Protein AF-A0A1V9V9S1-F1 (afdb_monomer)

pLDDT: mean 91.73, std 8.19, range [41.22, 98.44]

Secondary structure (DSSP, 8-state):
-TTHHHHHHHTT--HHHHHHHHHHH-TT--HHHHHIIIIIIIT-TTTTSS-SS-----HHHHHHHS-----HHHHHHHHHHHHHHHHHHHHHHTT-GGGHHHHHHHHTS-HHHHHHHHHHHHHHHHHHHHT-

Sequence (132 aa):
LMILGNIFLLLEIKPNEVYEFFMKNYIDAYDWVMVGNVYGMSGFSDGGSITTKPYISSSNYLLKMSDYSKNESWCEILDALYWRFLYKYSFKFDKNPRMKMQIALLNKMPKEKLENHLLVAKKFIDDIFITN

Radius of gyration: 15.32 Å; Cα contacts (8 Å, |Δi|>4): 132; chains: 1; bounding box: 35×36×36 Å

Solvent-accessible surface area (backbone atoms only — not comparable to full-atom values): 7486 Å² total; per-residue (Å²): 94,80,59,68,31,20,52,41,46,49,71,62,57,56,64,68,60,54,42,51,50,48,51,74,75,41,97,84,50,40,68,90,58,45,52,54,46,40,37,25,48,29,49,38,69,58,77,43,79,82,27,92,62,70,51,68,68,40,41,70,54,53,53,73,76,45,90,60,75,96,47,70,71,63,36,51,44,38,36,9,26,38,51,41,43,48,65,77,46,40,81,82,36,72,86,35,78,90,40,46,65,61,54,51,51,57,73,67,48,55,67,68,61,51,52,50,26,42,50,50,26,48,53,54,51,48,60,66,62,67,76,106

Nearest PDB structures (foldseek):
  5lfa-assembly1_A  TM=9.242E-01  e=2.518E-06  Agrobacterium fabrum str. C58
  8ijy-assembly1_A  TM=9.033E-01  e=3.693E-06  Synechococcus elongatus PCC 7942 = FACHB-805
  4dja-assembly1_A  TM=9.240E-01  e=7.120E-06  Agrobacterium fabrum str. C58
  6dd6-assembly1_A  TM=9.116E-01  e=5.416E-06  Agrobacterium tumefaciens

Structure (mmCIF, N/CA/C/O backbone):
data_AF-A0A1V9V9S1-F1
#
_entry.id   AF-A0A1V9V9S1-F1
#
loop_
_atom_site.group_PDB
_atom_site.id
_atom_site.type_symbol
_atom_site.label_atom_id
_atom_site.label_alt_id
_atom_site.label_comp_id
_atom_site.label_asym_id
_atom_site.label_entity_id
_atom_site.label_seq_id
_atom_site.pdbx_PDB_ins_code
_atom_site.Cartn_x
_atom_site.Cartn_y
_atom_site.Cartn_z
_atom_site.occupancy
_atom_site.B_iso_or_equiv
_atom_site.auth_seq_id
_atom_site.auth_comp_id
_atom_site.auth_asym_id
_atom_site.auth_atom_id
_atom_site.pdbx_PDB_model_num
ATOM 1 N N . LEU A 1 1 ? 10.573 -2.290 -3.499 1.00 89.31 1 LEU A N 1
ATOM 2 C CA . LEU A 1 1 ? 9.410 -3.044 -2.971 1.00 89.31 1 LEU A CA 1
ATOM 3 C C . LEU A 1 1 ? 8.633 -2.253 -1.909 1.00 89.31 1 LEU A C 1
ATOM 5 O O . LEU A 1 1 ? 7.605 -1.693 -2.245 1.00 89.31 1 LEU A O 1
ATOM 9 N N . MET A 1 2 ? 9.123 -2.133 -0.668 1.00 94.50 2 MET A N 1
ATOM 10 C CA . MET A 1 2 ? 8.298 -1.687 0.478 1.00 94.50 2 MET A CA 1
ATOM 11 C C . MET A 1 2 ? 8.037 -0.173 0.610 1.00 94.50 2 MET A C 1
ATOM 13 O O . MET A 1 2 ? 7.204 0.214 1.424 1.00 94.50 2 MET A O 1
ATOM 17 N N . ILE A 1 3 ? 8.720 0.674 -0.168 1.00 93.75 3 ILE A N 1
ATOM 18 C CA . ILE A 1 3 ? 8.422 2.116 -0.253 1.00 93.75 3 ILE A CA 1
ATOM 19 C C . ILE A 1 3 ? 7.512 2.353 -1.464 1.00 93.75 3 ILE A C 1
ATOM 21 O O . ILE A 1 3 ? 6.296 2.296 -1.324 1.00 93.75 3 ILE A O 1
ATOM 25 N N . LEU A 1 4 ? 8.084 2.518 -2.664 1.00 95.12 4 LEU A N 1
ATOM 26 C CA . LEU A 1 4 ? 7.320 2.863 -3.871 1.00 95.12 4 LEU A CA 1
ATOM 27 C C . LEU A 1 4 ? 6.270 1.811 -4.235 1.00 95.12 4 LEU A C 1
ATOM 29 O O . LEU A 1 4 ? 5.119 2.146 -4.462 1.00 95.12 4 LEU A O 1
ATOM 33 N N . GLY A 1 5 ? 6.652 0.534 -4.237 1.00 94.38 5 GLY A N 1
ATOM 34 C CA . GLY A 1 5 ? 5.750 -0.560 -4.596 1.00 94.38 5 GLY A CA 1
ATOM 35 C C . GLY A 1 5 ? 4.552 -0.692 -3.655 1.00 94.38 5 GLY A C 1
ATOM 36 O O . GLY A 1 5 ? 3.419 -0.814 -4.113 1.00 94.38 5 GLY A O 1
ATOM 37 N N . ASN A 1 6 ? 4.798 -0.592 -2.345 1.00 96.25 6 ASN A N 1
ATOM 38 C CA . ASN A 1 6 ? 3.750 -0.537 -1.326 1.00 96.25 6 ASN A CA 1
ATOM 39 C C . ASN A 1 6 ? 2.821 0.665 -1.560 1.00 96.25 6 ASN A C 1
ATOM 41 O O . ASN A 1 6 ? 1.611 0.491 -1.627 1.00 96.25 6 ASN A O 1
ATOM 45 N N . ILE A 1 7 ? 3.375 1.869 -1.745 1.00 96.06 7 ILE A N 1
ATOM 46 C CA . ILE A 1 7 ? 2.585 3.090 -1.966 1.00 96.06 7 ILE A CA 1
ATOM 47 C C . ILE A 1 7 ? 1.749 2.988 -3.250 1.00 96.06 7 ILE A C 1
ATOM 49 O O . ILE A 1 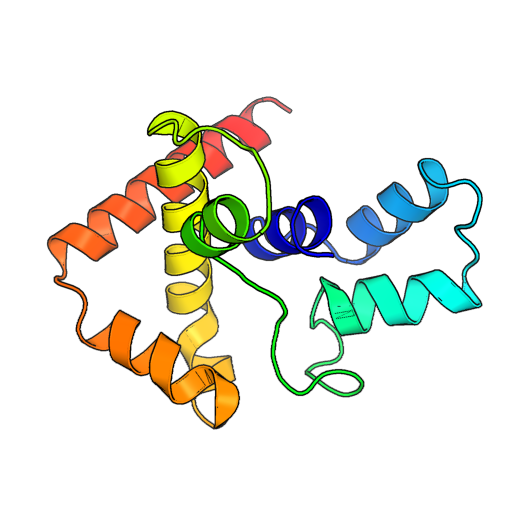7 ? 0.552 3.253 -3.206 1.00 96.06 7 ILE A O 1
ATOM 53 N N . PHE A 1 8 ? 2.334 2.548 -4.368 1.00 96.12 8 PHE A N 1
ATOM 54 C CA . PHE A 1 8 ? 1.610 2.364 -5.628 1.00 96.12 8 PHE A CA 1
ATOM 55 C C . PHE A 1 8 ? 0.466 1.359 -5.503 1.00 96.12 8 PHE A C 1
ATOM 57 O O . PHE A 1 8 ? -0.626 1.617 -6.006 1.00 96.12 8 PHE A O 1
ATOM 64 N N . LEU A 1 9 ? 0.686 0.244 -4.800 1.00 95.38 9 LEU A N 1
ATOM 65 C CA . LEU A 1 9 ? -0.363 -0.743 -4.561 1.00 95.38 9 LEU A CA 1
ATOM 66 C C . LEU A 1 9 ? -1.478 -0.184 -3.665 1.00 95.38 9 LEU A C 1
ATOM 68 O O . LEU A 1 9 ? -2.656 -0.376 -3.959 1.00 95.38 9 LEU A O 1
ATOM 72 N N . LEU A 1 10 ? -1.128 0.537 -2.596 1.00 96.75 10 LEU A N 1
ATOM 73 C CA . LEU A 1 10 ? -2.102 1.148 -1.687 1.00 96.75 10 LEU A CA 1
ATOM 74 C C . LEU A 1 10 ? -2.929 2.263 -2.350 1.00 96.75 10 LEU A C 1
ATOM 76 O O . LEU A 1 10 ? -4.106 2.426 -2.021 1.00 96.75 10 LEU A O 1
ATOM 80 N N . LEU A 1 11 ? -2.327 2.995 -3.292 1.00 96.44 11 LEU A N 1
ATOM 81 C CA . LEU A 1 11 ? -2.995 3.978 -4.151 1.00 96.44 11 LEU A CA 1
ATOM 82 C C . LEU A 1 11 ? -3.752 3.344 -5.325 1.00 96.44 11 LEU A C 1
ATOM 84 O O . LEU A 1 11 ? -4.488 4.041 -6.013 1.00 96.44 11 LEU A O 1
ATOM 88 N N . GLU A 1 12 ? -3.607 2.033 -5.534 1.00 94.75 12 GLU A N 1
ATOM 89 C CA . GLU A 1 12 ? -4.266 1.283 -6.606 1.00 94.75 12 GLU A CA 1
ATOM 90 C C . GLU A 1 12 ? -3.907 1.791 -8.014 1.00 94.75 12 GLU A C 1
ATOM 92 O O . GLU A 1 12 ? -4.735 1.758 -8.927 1.00 94.75 12 GLU A O 1
ATOM 97 N N . ILE A 1 13 ? -2.660 2.242 -8.195 1.00 95.25 13 ILE A N 1
ATOM 98 C CA . ILE A 1 13 ? -2.127 2.634 -9.506 1.00 95.25 13 ILE A CA 1
ATOM 99 C C . ILE A 1 13 ? -2.166 1.430 -10.450 1.00 95.25 13 ILE A C 1
ATOM 101 O O . ILE A 1 13 ? -1.891 0.295 -10.041 1.00 95.25 13 ILE A O 1
ATOM 105 N N . LYS A 1 14 ? -2.503 1.660 -11.726 1.00 93.50 14 LYS A N 1
ATOM 106 C CA . LYS A 1 14 ? -2.616 0.565 -12.693 1.00 93.50 14 LYS A CA 1
ATOM 107 C C . LYS A 1 14 ? -1.264 -0.147 -12.818 1.00 93.50 14 LYS A C 1
ATOM 109 O O . LYS A 1 14 ? -0.250 0.523 -13.010 1.00 93.50 14 LYS A O 1
ATOM 114 N N . PRO A 1 15 ? -1.221 -1.492 -12.788 1.00 92.56 15 PRO A N 1
ATOM 115 C CA . PRO A 1 15 ? 0.037 -2.234 -12.858 1.00 92.56 15 PRO A CA 1
ATOM 116 C C . PRO A 1 15 ? 0.924 -1.858 -14.054 1.00 92.56 15 PRO A C 1
ATOM 118 O O . PRO A 1 15 ? 2.137 -1.768 -13.895 1.00 92.56 15 PRO A O 1
ATOM 121 N N . ASN A 1 16 ? 0.329 -1.553 -15.214 1.00 94.12 16 ASN A N 1
ATOM 122 C CA . ASN A 1 16 ? 1.073 -1.113 -16.399 1.00 94.12 16 ASN A CA 1
ATOM 123 C C . ASN A 1 16 ? 1.741 0.260 -16.203 1.00 94.12 16 ASN A C 1
ATOM 125 O O . ASN A 1 16 ? 2.862 0.458 -16.656 1.00 94.12 16 ASN A O 1
ATOM 129 N N . GLU A 1 17 ? 1.101 1.191 -15.491 1.00 95.62 17 GLU A N 1
ATOM 130 C CA . GLU A 1 17 ? 1.689 2.505 -15.185 1.00 95.62 17 GLU A CA 1
ATOM 131 C C . GLU A 1 17 ? 2.847 2.360 -14.191 1.00 95.62 17 GLU A C 1
ATOM 133 O O . GLU A 1 17 ? 3.897 2.979 -14.354 1.00 95.62 17 GLU A O 1
ATOM 138 N N . VAL A 1 18 ? 2.695 1.476 -13.197 1.00 94.94 18 VAL A N 1
ATOM 139 C CA . VAL A 1 18 ? 3.781 1.124 -12.270 1.00 94.94 18 VAL A CA 1
ATOM 140 C C . VAL A 1 18 ? 4.944 0.477 -13.020 1.00 94.94 18 VAL A C 1
ATOM 142 O O . VAL A 1 18 ? 6.103 0.815 -12.782 1.00 94.94 18 VAL A O 1
ATOM 145 N N . TYR A 1 19 ? 4.646 -0.437 -13.942 1.00 95.38 19 TYR A N 1
ATOM 146 C CA . TYR A 1 19 ? 5.640 -1.092 -14.783 1.00 95.38 19 TYR A CA 1
ATOM 147 C C . TYR A 1 19 ? 6.436 -0.075 -15.598 1.00 95.38 19 TYR A C 1
ATOM 149 O O . TYR A 1 19 ? 7.660 -0.040 -15.504 1.00 95.38 19 TYR A O 1
ATOM 157 N N . GLU A 1 20 ? 5.745 0.799 -16.328 1.00 96.12 20 GLU A N 1
ATOM 158 C CA . GLU A 1 20 ? 6.381 1.859 -17.103 1.00 96.12 20 GLU A CA 1
ATOM 159 C C . GLU A 1 20 ? 7.227 2.792 -16.237 1.00 96.12 20 GLU A C 1
ATOM 161 O O . GLU A 1 20 ? 8.320 3.181 -16.649 1.00 96.12 20 GLU A O 1
ATOM 166 N N . PHE A 1 21 ? 6.752 3.140 -15.037 1.00 96.56 21 PHE A N 1
ATOM 167 C CA . PHE A 1 21 ? 7.520 3.949 -14.098 1.00 96.56 21 PHE A CA 1
ATOM 168 C C . PHE A 1 21 ? 8.854 3.277 -13.760 1.00 96.56 21 PHE A C 1
ATOM 170 O O . PHE A 1 21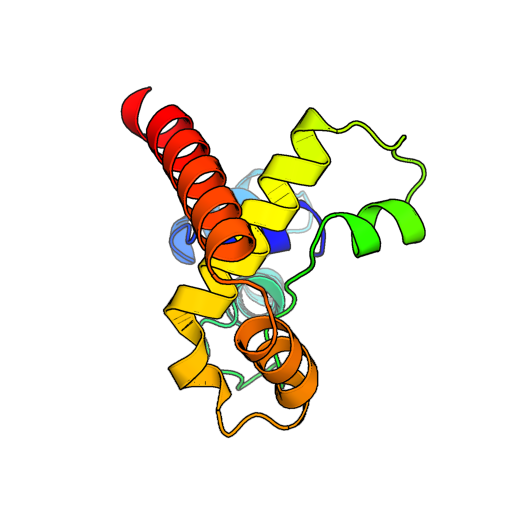 ? 9.902 3.909 -13.881 1.00 96.56 21 PHE A O 1
ATOM 177 N N . PHE A 1 22 ? 8.847 1.998 -13.377 1.00 95.81 22 PHE A N 1
ATOM 178 C CA . PHE A 1 22 ? 10.091 1.301 -13.051 1.00 95.81 22 PHE A CA 1
ATOM 179 C C . PHE A 1 22 ? 11.001 1.132 -14.273 1.00 95.81 22 PHE A C 1
ATOM 181 O O . PHE A 1 22 ? 12.198 1.379 -14.156 1.00 95.81 22 PHE A O 1
ATOM 188 N N . MET A 1 23 ? 10.441 0.808 -15.444 1.00 95.81 23 MET A N 1
ATOM 189 C CA . MET A 1 23 ? 11.200 0.697 -16.697 1.00 95.81 23 MET A CA 1
ATOM 190 C C . MET A 1 23 ? 11.919 1.996 -17.079 1.00 95.81 23 MET A C 1
ATOM 192 O O . MET A 1 23 ? 13.013 1.953 -17.629 1.00 95.81 23 MET A O 1
ATOM 196 N N . LYS A 1 24 ? 11.329 3.159 -16.777 1.00 95.94 24 LYS A N 1
ATOM 197 C CA . LYS A 1 24 ? 11.903 4.473 -17.113 1.00 95.94 24 LYS A CA 1
ATOM 198 C C . LYS A 1 24 ? 12.934 4.978 -16.096 1.00 95.94 24 LYS A C 1
ATOM 200 O O . LYS A 1 24 ? 13.759 5.812 -16.453 1.00 95.94 24 LYS A O 1
ATOM 205 N N . ASN A 1 25 ? 12.874 4.528 -14.841 1.00 95.94 25 ASN A N 1
ATOM 206 C CA . ASN A 1 25 ? 13.612 5.152 -13.731 1.00 95.94 25 ASN A CA 1
ATOM 207 C C . ASN A 1 25 ? 14.765 4.307 -13.163 1.00 95.94 25 ASN A C 1
ATOM 209 O O . ASN A 1 25 ? 15.485 4.793 -12.291 1.00 95.94 25 ASN A O 1
ATOM 213 N N . TYR A 1 26 ? 14.958 3.069 -13.624 1.00 95.38 26 TYR A N 1
ATOM 214 C CA . TYR A 1 26 ? 15.997 2.171 -13.112 1.00 95.38 26 TYR A CA 1
ATOM 215 C C . TYR A 1 26 ? 16.877 1.631 -14.242 1.00 95.38 26 TYR A C 1
ATOM 217 O O . TYR A 1 26 ? 16.385 1.206 -15.282 1.00 95.38 26 TYR A O 1
ATOM 225 N N . ILE A 1 27 ? 18.196 1.647 -14.029 1.00 95.25 27 ILE A N 1
ATOM 226 C CA . ILE A 1 27 ? 19.202 1.273 -15.040 1.00 95.25 27 ILE A CA 1
ATOM 227 C C . ILE A 1 27 ? 19.223 -0.229 -15.358 1.00 95.25 27 ILE A C 1
ATOM 229 O O . ILE A 1 27 ? 19.659 -0.643 -16.428 1.00 95.25 27 ILE A O 1
ATOM 233 N N . ASP A 1 28 ? 18.755 -1.048 -14.424 1.00 94.31 28 ASP A N 1
ATOM 234 C CA . ASP A 1 28 ? 18.678 -2.503 -14.502 1.00 94.31 28 ASP A CA 1
ATOM 235 C C . ASP A 1 28 ? 17.256 -3.003 -14.810 1.00 94.31 28 ASP A C 1
ATOM 237 O O . ASP A 1 28 ? 16.957 -4.192 -14.665 1.00 94.31 28 ASP A O 1
ATOM 241 N N . ALA A 1 29 ? 16.370 -2.109 -15.261 1.00 94.06 29 ALA A N 1
ATOM 242 C CA . ALA A 1 29 ? 15.002 -2.453 -15.605 1.00 94.06 29 ALA A CA 1
ATOM 243 C C . ALA A 1 29 ? 14.911 -3.086 -17.001 1.00 94.06 29 ALA A C 1
ATOM 245 O O . ALA A 1 29 ? 14.826 -2.409 -18.023 1.00 94.06 29 ALA A O 1
ATOM 246 N N . TYR A 1 30 ? 14.890 -4.416 -17.021 1.00 92.19 30 TYR A N 1
ATOM 247 C CA . TYR A 1 30 ? 14.609 -5.222 -18.208 1.00 92.19 30 TYR A CA 1
ATOM 248 C C . TYR A 1 30 ? 13.305 -5.997 -18.021 1.00 92.19 30 TYR A C 1
ATOM 250 O O . TYR A 1 30 ? 12.999 -6.433 -16.907 1.00 92.19 30 TYR A O 1
ATOM 258 N N . ASP A 1 31 ? 12.566 -6.233 -19.109 1.00 91.19 31 ASP A N 1
ATOM 259 C CA . ASP A 1 31 ? 11.232 -6.850 -19.062 1.00 91.19 31 ASP A CA 1
ATOM 260 C C . ASP A 1 31 ? 11.212 -8.162 -18.258 1.00 91.19 31 ASP A C 1
ATOM 262 O O . ASP A 1 31 ? 10.370 -8.361 -17.381 1.00 91.19 31 ASP A O 1
ATOM 266 N N . TRP A 1 32 ? 12.194 -9.040 -18.494 1.00 90.12 32 TRP A N 1
ATOM 267 C CA . TRP A 1 32 ? 12.289 -10.351 -17.841 1.00 90.12 32 TRP A CA 1
ATOM 268 C C . TRP A 1 32 ? 12.457 -10.271 -16.313 1.00 90.12 32 TRP A C 1
ATOM 270 O O . TRP A 1 32 ? 12.079 -11.207 -15.610 1.00 90.12 32 TRP A O 1
ATOM 280 N N . VAL A 1 33 ? 12.973 -9.153 -15.790 1.00 90.81 33 VAL A N 1
ATOM 281 C CA . VAL A 1 33 ? 13.078 -8.877 -14.347 1.00 90.81 33 VAL A CA 1
ATOM 282 C C . VAL A 1 33 ? 11.823 -8.167 -13.848 1.00 90.81 33 VAL A C 1
ATOM 284 O O . VAL A 1 33 ? 11.246 -8.526 -12.816 1.00 90.81 33 VAL A O 1
ATOM 287 N N . MET A 1 34 ? 11.390 -7.135 -14.572 1.00 91.31 34 MET A N 1
ATOM 288 C CA . MET A 1 34 ? 10.368 -6.214 -14.089 1.00 91.31 34 MET A CA 1
ATOM 289 C C . MET A 1 34 ? 8.967 -6.812 -14.108 1.00 91.31 34 MET A C 1
ATOM 291 O O . MET A 1 34 ? 8.175 -6.485 -13.225 1.00 91.31 34 MET A O 1
ATOM 295 N N . VAL A 1 35 ? 8.661 -7.729 -15.031 1.00 88.94 35 VAL A N 1
ATOM 296 C CA . VAL A 1 35 ? 7.332 -8.354 -15.095 1.00 88.94 35 VAL A CA 1
ATOM 297 C C . VAL A 1 35 ? 7.013 -9.109 -13.796 1.00 88.94 35 VAL A C 1
ATOM 299 O O . VAL A 1 35 ? 5.993 -8.849 -13.157 1.00 88.94 35 VAL A O 1
ATOM 302 N N . GLY A 1 36 ? 7.903 -9.990 -13.332 1.00 86.56 36 GLY A N 1
ATOM 303 C CA . GLY A 1 36 ? 7.681 -10.731 -12.083 1.00 86.56 36 GLY A CA 1
ATOM 304 C C . GLY A 1 36 ? 7.646 -9.821 -10.849 1.00 86.56 36 GLY A C 1
ATOM 305 O O . GLY A 1 36 ? 6.783 -9.964 -9.976 1.00 86.56 36 GLY A O 1
ATOM 306 N N . ASN A 1 37 ? 8.553 -8.842 -10.799 1.00 88.19 37 ASN A N 1
ATOM 307 C CA . ASN A 1 37 ? 8.685 -7.935 -9.661 1.00 88.19 37 ASN A CA 1
ATOM 308 C C . ASN A 1 37 ? 7.503 -6.968 -9.524 1.00 88.19 37 ASN A C 1
ATOM 310 O O . ASN A 1 37 ? 7.019 -6.755 -8.412 1.00 88.19 37 ASN A O 1
ATOM 314 N N . VAL A 1 38 ? 7.022 -6.389 -10.627 1.00 89.81 38 VAL A N 1
ATOM 315 C CA . VAL A 1 38 ? 5.923 -5.415 -10.603 1.00 89.81 38 VAL A CA 1
ATOM 316 C C . VAL A 1 38 ? 4.582 -6.117 -10.486 1.00 89.81 38 VAL A C 1
ATOM 318 O O . VAL A 1 38 ? 3.848 -5.848 -9.539 1.00 89.81 38 VAL A O 1
ATOM 321 N N . TYR A 1 39 ? 4.258 -7.035 -11.399 1.00 88.00 39 TYR A N 1
ATOM 322 C CA . TYR A 1 39 ? 2.913 -7.609 -11.463 1.00 88.00 39 TYR A CA 1
ATOM 323 C C . TYR A 1 39 ? 2.666 -8.643 -10.362 1.00 88.00 39 TYR A C 1
ATOM 325 O O . TYR A 1 39 ? 1.578 -8.666 -9.781 1.00 88.00 39 TYR A O 1
ATOM 333 N N . GLY A 1 40 ? 3.667 -9.465 -10.044 1.00 86.44 40 GLY A N 1
ATOM 334 C CA . GLY A 1 40 ? 3.558 -10.485 -9.004 1.00 86.44 40 GLY A CA 1
ATOM 335 C C . GLY A 1 40 ? 3.881 -9.936 -7.622 1.00 86.44 40 GLY A C 1
ATOM 336 O O . GLY A 1 40 ? 3.016 -9.849 -6.751 1.00 86.44 40 GLY A O 1
ATOM 337 N N . MET A 1 41 ? 5.146 -9.563 -7.409 1.00 84.06 41 MET A N 1
ATOM 338 C CA . MET A 1 41 ? 5.645 -9.286 -6.060 1.00 84.06 41 MET A CA 1
ATOM 339 C C . MET A 1 41 ? 5.130 -7.969 -5.476 1.00 84.06 41 MET A C 1
ATOM 341 O O . MET A 1 41 ? 4.657 -7.942 -4.342 1.00 84.06 41 MET A O 1
ATOM 345 N N . SER A 1 42 ? 5.202 -6.878 -6.233 1.00 83.69 42 SER A N 1
ATOM 346 C CA . SER A 1 42 ? 4.786 -5.562 -5.751 1.00 83.69 42 SER A CA 1
ATOM 347 C C . SER A 1 42 ? 3.287 -5.319 -5.895 1.00 83.69 42 SER A C 1
ATOM 349 O O . SER A 1 42 ? 2.692 -4.717 -5.010 1.00 83.69 42 SER A O 1
ATOM 351 N N . GLY A 1 43 ? 2.691 -5.732 -7.013 1.00 80.12 43 GLY A N 1
ATOM 352 C CA . GLY A 1 43 ? 1.314 -5.397 -7.374 1.00 80.12 43 GLY A CA 1
ATOM 353 C C . GLY A 1 43 ? 0.276 -6.430 -6.944 1.00 80.12 43 GLY A C 1
ATOM 354 O O . GLY A 1 43 ? -0.909 -6.108 -6.928 1.00 80.12 43 GLY A O 1
ATOM 355 N N . PHE A 1 44 ? 0.688 -7.662 -6.615 1.00 84.81 44 PHE A N 1
ATOM 356 C CA . PHE A 1 44 ? -0.219 -8.779 -6.305 1.00 84.81 44 PHE A CA 1
ATOM 357 C C . PHE A 1 44 ? -1.335 -8.966 -7.360 1.00 84.81 44 PHE A C 1
ATOM 359 O O . PHE A 1 44 ? -2.447 -9.410 -7.068 1.00 84.81 44 PHE A O 1
ATOM 366 N N . SER A 1 45 ? -1.054 -8.568 -8.604 1.00 77.81 45 SER A N 1
ATOM 367 C CA . SER A 1 45 ? -2.026 -8.522 -9.702 1.00 77.81 45 SER A CA 1
ATOM 368 C C . SER A 1 45 ? -2.209 -9.880 -10.381 1.00 77.81 45 SER A C 1
ATOM 370 O O . SER A 1 45 ? -3.213 -10.108 -11.048 1.00 77.81 45 SER A O 1
ATOM 372 N N . ASP A 1 46 ? -1.285 -10.809 -10.128 1.00 77.38 46 ASP A N 1
ATOM 373 C CA . ASP A 1 46 ? -1.319 -12.211 -10.551 1.00 77.38 46 ASP A CA 1
ATOM 374 C C . ASP A 1 46 ? -2.187 -13.108 -9.645 1.00 77.38 46 ASP A C 1
ATOM 376 O O . ASP A 1 46 ? -2.172 -14.334 -9.786 1.00 77.38 46 ASP A O 1
ATOM 380 N N . GLY A 1 47 ? -2.888 -12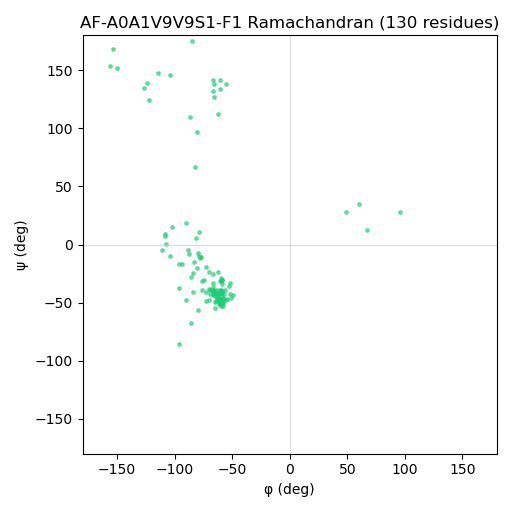.521 -8.665 1.00 73.56 47 GLY A N 1
ATOM 381 C CA . GLY A 1 47 ? -3.720 -13.246 -7.702 1.00 73.56 47 GLY A CA 1
ATOM 382 C C . GLY A 1 47 ? -2.936 -14.133 -6.729 1.00 73.56 47 GLY A C 1
ATOM 383 O O . GLY A 1 47 ? -3.541 -14.948 -6.034 1.00 73.56 47 GLY A O 1
ATOM 384 N N . GLY A 1 48 ? -1.613 -13.971 -6.662 1.00 76.19 48 GLY A N 1
ATOM 385 C CA . GLY A 1 48 ? -0.734 -14.729 -5.784 1.00 76.19 48 GLY A CA 1
ATOM 386 C C . GLY A 1 48 ? -0.068 -15.950 -6.422 1.00 76.19 48 GLY A C 1
ATOM 387 O O . GLY A 1 48 ? 0.265 -16.903 -5.718 1.00 76.19 48 GLY A O 1
ATOM 388 N N . SER A 1 49 ? 0.140 -15.923 -7.741 1.00 74.62 49 SER A N 1
ATOM 389 C CA . SER A 1 49 ? 0.866 -16.975 -8.468 1.00 74.62 49 SER A CA 1
ATOM 390 C C . SER A 1 49 ? 2.347 -17.029 -8.069 1.00 74.62 49 SER A C 1
ATOM 392 O O . SER A 1 49 ? 2.907 -18.110 -7.902 1.00 74.62 49 SER A O 1
ATOM 394 N N . ILE A 1 50 ? 2.975 -15.868 -7.864 1.00 76.19 50 ILE A N 1
ATOM 395 C CA . ILE A 1 50 ? 4.379 -15.744 -7.440 1.00 76.19 50 ILE A CA 1
ATOM 396 C C . ILE A 1 50 ? 4.484 -15.559 -5.925 1.00 76.19 50 ILE A C 1
ATOM 398 O O . ILE A 1 50 ? 5.405 -16.069 -5.283 1.00 76.19 50 ILE A O 1
ATOM 402 N N . THR A 1 51 ? 3.552 -14.817 -5.324 1.00 78.69 51 THR A N 1
ATOM 403 C CA . THR A 1 51 ? 3.612 -14.481 -3.900 1.00 78.69 51 THR A CA 1
ATOM 404 C C . THR A 1 51 ? 2.356 -14.905 -3.166 1.00 78.69 51 THR A C 1
ATOM 406 O O . THR A 1 51 ? 1.240 -14.742 -3.618 1.00 78.69 51 THR A O 1
ATOM 409 N N . THR A 1 52 ? 2.520 -15.446 -1.967 1.00 78.56 52 THR A N 1
ATOM 410 C CA . THR A 1 52 ? 1.377 -15.952 -1.178 1.00 78.56 52 THR A CA 1
ATOM 411 C C . THR A 1 52 ? 0.532 -14.863 -0.496 1.00 78.56 52 THR A C 1
ATOM 413 O O . THR A 1 52 ? -0.496 -15.175 0.101 1.00 78.56 52 THR A O 1
ATOM 416 N N . LYS A 1 53 ? 0.992 -13.604 -0.474 1.00 84.06 53 LYS A N 1
ATOM 417 C CA . LYS A 1 53 ? 0.300 -12.458 0.138 1.00 84.06 53 LYS A CA 1
ATOM 418 C C . LYS A 1 53 ? 0.772 -11.151 -0.513 1.00 84.06 53 LYS A C 1
ATOM 420 O O . LYS A 1 53 ? 1.931 -11.105 -0.926 1.00 84.06 53 LYS A O 1
ATOM 425 N N . PRO A 1 54 ? -0.052 -10.090 -0.525 1.00 88.06 54 PRO A N 1
ATOM 426 C CA . PRO A 1 54 ? 0.394 -8.780 -0.982 1.00 88.06 54 PRO A CA 1
ATOM 427 C C . PRO A 1 54 ? 1.470 -8.209 -0.047 1.00 88.06 54 PRO A C 1
ATOM 429 O O . PRO A 1 54 ? 1.347 -8.278 1.182 1.00 88.06 54 PRO A O 1
ATOM 432 N N . TYR A 1 55 ? 2.514 -7.611 -0.622 1.00 90.75 55 TYR A N 1
ATOM 433 C CA . TYR A 1 55 ? 3.560 -6.897 0.117 1.00 90.75 55 TYR A CA 1
ATOM 434 C C . TYR A 1 55 ? 3.116 -5.472 0.462 1.00 90.75 55 TYR A C 1
ATOM 436 O O . TYR A 1 55 ? 3.669 -4.489 -0.024 1.00 90.75 55 TYR A O 1
ATOM 444 N N . ILE A 1 56 ? 2.104 -5.379 1.326 1.00 94.44 56 ILE A N 1
ATOM 445 C CA . ILE A 1 56 ? 1.610 -4.113 1.872 1.00 94.44 56 ILE A CA 1
ATOM 446 C C . ILE A 1 56 ? 2.071 -3.905 3.310 1.00 94.44 56 ILE A C 1
ATOM 448 O O . ILE A 1 56 ? 2.180 -4.853 4.094 1.00 94.44 56 ILE A O 1
ATOM 452 N N . SER A 1 57 ? 2.315 -2.651 3.674 1.00 96.00 57 SER A N 1
ATOM 453 C CA . SER A 1 57 ? 2.677 -2.283 5.039 1.00 96.00 57 SER A CA 1
ATOM 454 C C . SER A 1 57 ? 2.213 -0.884 5.415 1.00 96.00 57 SER A C 1
ATOM 456 O O . SER A 1 57 ? 2.128 0.000 4.566 1.00 96.00 57 SER A O 1
ATOM 458 N N . SER A 1 58 ? 1.964 -0.698 6.707 1.00 96.31 58 SER A N 1
ATOM 459 C CA . SER A 1 58 ? 1.720 0.605 7.320 1.00 96.31 58 SER A CA 1
ATOM 460 C C . SER A 1 58 ? 3.048 1.297 7.688 1.00 96.31 58 SER A C 1
ATOM 462 O O . SER A 1 58 ? 4.127 0.699 7.577 1.00 96.31 58 SER A O 1
ATOM 464 N N . SER A 1 59 ? 2.977 2.538 8.172 1.00 96.25 59 SER A N 1
ATOM 465 C CA . SER A 1 59 ? 4.129 3.343 8.607 1.00 96.25 59 SER A CA 1
ATOM 466 C C . SER A 1 59 ? 5.046 2.629 9.605 1.00 96.25 59 SER A C 1
ATOM 468 O O . SER A 1 59 ? 6.266 2.7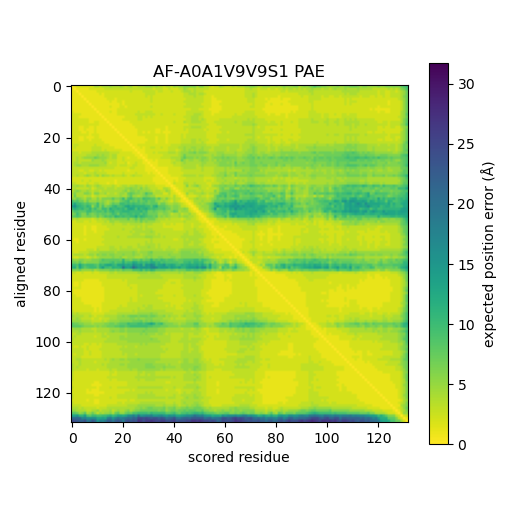62 9.535 1.00 96.25 59 SER A O 1
ATOM 470 N N . ASN A 1 60 ? 4.483 1.781 10.471 1.00 94.94 60 ASN A N 1
ATOM 471 C CA . ASN A 1 60 ? 5.221 1.028 11.484 1.00 94.94 60 ASN A CA 1
ATOM 472 C C . ASN A 1 60 ? 6.309 0.113 10.895 1.00 94.94 60 ASN A C 1
ATOM 474 O O . ASN A 1 60 ? 7.318 -0.131 11.549 1.00 94.94 60 ASN A O 1
ATOM 478 N N . TYR A 1 61 ? 6.121 -0.411 9.678 1.00 95.31 61 TYR A N 1
ATOM 479 C CA . TYR A 1 61 ? 7.168 -1.192 9.014 1.00 95.31 61 TYR A CA 1
ATOM 480 C C . TYR A 1 61 ? 8.335 -0.297 8.595 1.00 95.31 61 TYR A C 1
ATOM 482 O O . TYR A 1 61 ? 9.484 -0.625 8.880 1.00 95.31 61 TYR A O 1
ATOM 490 N N . LEU A 1 62 ? 8.039 0.843 7.960 1.00 93.81 62 LEU A N 1
ATOM 491 C CA . LEU A 1 62 ? 9.059 1.786 7.502 1.00 93.81 62 LEU A CA 1
ATOM 492 C C . LEU A 1 62 ? 9.864 2.330 8.683 1.00 93.81 62 LEU A C 1
ATOM 494 O O . LEU A 1 62 ? 11.084 2.252 8.652 1.00 93.81 62 LEU A O 1
ATOM 498 N N . LEU A 1 63 ? 9.204 2.752 9.764 1.00 94.81 63 LEU A N 1
ATOM 499 C CA . LEU A 1 63 ? 9.877 3.249 10.972 1.00 94.81 63 LEU A CA 1
ATOM 500 C C . LEU A 1 63 ? 10.811 2.220 11.629 1.00 94.81 63 LEU A C 1
ATOM 502 O O . LEU A 1 63 ? 11.766 2.599 12.292 1.00 94.81 63 LEU A O 1
ATOM 506 N N . LYS A 1 64 ? 10.530 0.920 11.486 1.00 95.06 64 LYS A N 1
ATOM 507 C CA . LYS A 1 64 ? 11.373 -0.147 12.050 1.00 95.06 64 LYS A CA 1
ATOM 508 C C . LYS A 1 64 ? 12.531 -0.551 11.147 1.00 95.06 64 LYS A C 1
ATOM 510 O O . LYS A 1 64 ? 13.517 -1.082 11.642 1.00 95.06 64 LYS A O 1
ATOM 515 N N . MET A 1 65 ? 12.368 -0.387 9.838 1.00 95.25 65 MET A N 1
ATOM 516 C CA . MET A 1 65 ? 13.289 -0.903 8.820 1.00 95.25 65 MET A CA 1
ATOM 517 C C . MET A 1 65 ? 14.102 0.203 8.139 1.00 95.25 65 MET A C 1
ATOM 519 O O . MET A 1 65 ? 14.768 -0.059 7.141 1.00 95.25 65 MET A O 1
ATOM 523 N N . SER A 1 66 ? 14.013 1.440 8.627 1.00 92.12 66 SER A N 1
ATOM 524 C CA . SER A 1 66 ? 14.708 2.599 8.069 1.00 92.12 66 SER A CA 1
ATOM 525 C C . SER A 1 66 ? 14.957 3.665 9.133 1.00 92.12 66 SER A C 1
ATOM 527 O O . SER A 1 66 ? 14.348 3.632 10.200 1.00 92.12 66 SER A O 1
ATOM 529 N N . ASP A 1 67 ? 15.787 4.647 8.789 1.00 93.19 67 ASP A N 1
ATOM 530 C CA . ASP A 1 67 ? 16.123 5.789 9.646 1.00 93.19 67 ASP A CA 1
ATOM 531 C C . ASP A 1 67 ? 15.174 6.990 9.458 1.00 93.19 67 ASP A C 1
ATOM 533 O O . ASP A 1 67 ? 15.508 8.122 9.816 1.00 93.19 67 ASP A O 1
ATOM 537 N N . TYR A 1 68 ? 13.984 6.786 8.875 1.00 89.81 68 TYR A N 1
ATOM 538 C CA . TYR A 1 68 ? 12.988 7.855 8.789 1.00 89.81 68 TYR A CA 1
ATOM 539 C C . TYR A 1 68 ? 12.502 8.237 10.186 1.00 89.81 68 TYR A C 1
ATOM 541 O O . TYR A 1 68 ? 12.019 7.402 10.954 1.00 89.81 68 TYR A O 1
ATOM 549 N N . SER A 1 69 ? 12.566 9.530 10.498 1.00 88.38 69 SER A N 1
ATOM 550 C CA . SER A 1 69 ? 11.977 10.043 11.724 1.00 88.38 69 SER A CA 1
ATOM 551 C C . SER A 1 69 ? 10.457 9.909 11.679 1.00 88.38 69 SER A C 1
ATOM 553 O O . SER A 1 69 ? 9.804 10.110 10.646 1.00 88.38 69 SER A O 1
ATOM 555 N N . LYS A 1 70 ? 9.874 9.570 12.833 1.00 89.00 70 LYS A N 1
ATOM 556 C CA . LYS A 1 70 ? 8.424 9.570 12.985 1.00 89.00 70 LYS A CA 1
ATOM 557 C C . LYS A 1 70 ? 7.917 10.994 12.777 1.00 89.00 70 LYS A C 1
ATOM 559 O O . LYS A 1 70 ? 8.168 11.871 13.597 1.00 89.00 70 LYS A O 1
ATOM 564 N N . ASN A 1 71 ? 7.188 11.196 11.690 1.00 89.19 71 ASN A N 1
ATOM 565 C CA . ASN A 1 71 ? 6.448 12.416 11.418 1.00 89.19 71 ASN A CA 1
ATOM 566 C C . ASN A 1 71 ? 4.984 12.031 11.222 1.00 89.19 71 ASN A C 1
ATOM 568 O O . ASN A 1 71 ? 4.665 11.162 10.407 1.00 89.19 71 ASN A O 1
ATOM 572 N N . GLU A 1 72 ? 4.116 12.653 12.015 1.00 80.44 72 GLU A N 1
ATOM 573 C CA . GLU A 1 72 ? 2.702 12.300 12.077 1.00 80.44 72 GLU A CA 1
ATOM 574 C C . GLU A 1 72 ? 2.010 12.469 10.724 1.00 80.44 72 GLU A C 1
ATOM 576 O O . GLU A 1 72 ? 1.166 11.642 10.396 1.00 80.44 72 GLU A O 1
ATOM 581 N N . SER A 1 73 ? 2.441 13.419 9.883 1.00 87.94 73 SER A N 1
ATOM 582 C CA . SER A 1 73 ? 1.777 13.695 8.606 1.00 87.94 73 SER A CA 1
ATOM 583 C C . SER A 1 73 ? 1.851 12.524 7.622 1.00 87.94 73 SER A C 1
ATOM 585 O O . SER A 1 73 ? 0.821 12.041 7.156 1.00 87.94 73 SER A 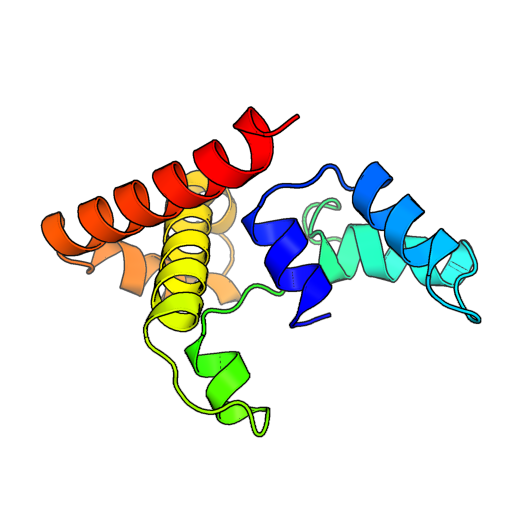O 1
ATOM 587 N N . TRP A 1 74 ? 3.047 12.009 7.316 1.00 93.38 74 TRP A N 1
ATOM 588 C CA . TRP A 1 74 ? 3.173 10.884 6.382 1.00 93.38 74 TRP A CA 1
ATOM 589 C C . TRP A 1 74 ? 2.777 9.552 7.027 1.00 93.38 74 TRP A C 1
ATOM 591 O O . TRP A 1 74 ? 2.264 8.674 6.331 1.00 93.38 74 TRP A O 1
ATOM 601 N N . CYS A 1 75 ? 2.988 9.392 8.343 1.00 96.44 75 CYS A N 1
ATOM 602 C CA . CYS A 1 75 ? 2.583 8.175 9.048 1.00 96.44 75 CYS A CA 1
ATOM 603 C C . CYS A 1 75 ? 1.064 8.001 9.001 1.00 96.44 75 CYS A C 1
ATOM 605 O O . CYS A 1 75 ? 0.587 6.914 8.674 1.00 96.44 75 CYS A O 1
ATOM 607 N N . GLU A 1 76 ? 0.317 9.072 9.288 1.00 96.88 76 GLU A N 1
ATOM 608 C CA . GLU A 1 76 ? -1.143 9.068 9.274 1.00 96.88 76 GLU A CA 1
ATOM 609 C C . GLU A 1 76 ? -1.683 8.743 7.879 1.00 96.88 76 GLU A C 1
ATOM 611 O O . GLU A 1 76 ? -2.535 7.864 7.746 1.00 96.88 76 GLU A O 1
ATOM 616 N N . ILE A 1 77 ? -1.133 9.374 6.836 1.00 97.12 77 ILE A N 1
ATOM 617 C CA . ILE A 1 77 ? -1.515 9.113 5.443 1.00 97.12 77 ILE A CA 1
ATOM 618 C C . ILE A 1 77 ? -1.253 7.650 5.069 1.00 97.12 77 ILE A C 1
ATOM 620 O O . ILE A 1 77 ? -2.135 6.978 4.533 1.00 97.12 77 ILE A O 1
ATOM 624 N N . LEU A 1 78 ? -0.058 7.127 5.355 1.00 97.62 78 LEU A N 1
ATOM 625 C CA . LEU A 1 78 ? 0.296 5.764 4.964 1.00 97.62 78 LEU A CA 1
ATOM 626 C C . LEU A 1 78 ? -0.525 4.714 5.725 1.00 97.62 78 LEU A C 1
ATOM 628 O O . LEU A 1 78 ? -0.959 3.723 5.135 1.00 97.62 78 LEU A O 1
ATOM 632 N N . ASP A 1 79 ? -0.774 4.933 7.017 1.00 97.88 79 ASP A N 1
ATOM 633 C CA . ASP A 1 79 ? -1.637 4.059 7.812 1.00 97.88 79 ASP A CA 1
ATOM 634 C C . ASP A 1 79 ? -3.089 4.116 7.318 1.00 97.88 79 ASP A C 1
ATOM 636 O O . ASP A 1 79 ? -3.740 3.076 7.197 1.00 97.88 79 ASP A O 1
ATOM 640 N N . ALA A 1 80 ? -3.587 5.305 6.974 1.00 98.19 80 ALA A N 1
ATOM 641 C CA . ALA A 1 80 ? -4.911 5.496 6.395 1.00 98.19 80 ALA A CA 1
ATOM 642 C C . ALA A 1 80 ? -5.068 4.733 5.069 1.00 98.19 80 ALA A C 1
ATOM 644 O O . ALA A 1 80 ? -6.022 3.968 4.903 1.00 98.19 80 ALA A O 1
ATOM 645 N N . LEU A 1 81 ? -4.105 4.873 4.153 1.00 98.25 81 LEU A N 1
ATOM 646 C CA . LEU A 1 81 ? -4.072 4.141 2.885 1.00 98.25 81 LEU A CA 1
ATOM 647 C C . LEU A 1 81 ? -4.045 2.619 3.100 1.00 98.25 81 LEU A C 1
ATOM 649 O O . LEU A 1 81 ? -4.804 1.889 2.459 1.00 98.25 81 LEU A O 1
ATOM 653 N N . TYR A 1 82 ? -3.224 2.142 4.040 1.00 98.19 82 TYR A N 1
ATOM 654 C CA . TYR A 1 82 ? -3.123 0.726 4.398 1.00 98.19 82 TYR A CA 1
ATOM 655 C C . TYR A 1 82 ? -4.457 0.149 4.891 1.00 98.19 82 TYR A C 1
ATOM 657 O O . TYR A 1 82 ? -4.918 -0.882 4.387 1.00 98.19 82 TYR A O 1
ATOM 665 N N . TRP A 1 83 ? -5.111 0.817 5.844 1.00 98.19 83 TRP A N 1
ATOM 666 C CA . TRP A 1 83 ? -6.384 0.340 6.386 1.00 98.19 83 TRP A CA 1
ATOM 667 C C . TRP A 1 83 ? -7.522 0.449 5.377 1.00 98.19 83 TRP A C 1
ATOM 669 O O . TRP A 1 83 ? -8.321 -0.481 5.276 1.00 98.19 83 TRP A O 1
ATOM 679 N N . ARG A 1 84 ? -7.559 1.518 4.570 1.00 98.19 84 ARG A N 1
ATOM 680 C CA . ARG A 1 84 ? -8.503 1.650 3.453 1.00 98.19 84 ARG A CA 1
ATOM 681 C C . ARG A 1 84 ? -8.361 0.489 2.468 1.00 98.19 84 ARG A C 1
ATOM 683 O O . ARG A 1 84 ? -9.370 -0.096 2.077 1.00 98.19 84 ARG A O 1
ATOM 690 N N . PHE A 1 85 ? -7.132 0.140 2.080 1.00 97.38 85 PHE A N 1
ATOM 691 C CA . PHE A 1 85 ? -6.873 -0.964 1.153 1.00 97.38 85 PHE A CA 1
ATOM 692 C C . PHE A 1 85 ? -7.361 -2.300 1.724 1.00 97.38 85 PHE A C 1
ATOM 694 O O . PHE A 1 85 ? -8.093 -3.032 1.054 1.00 97.38 85 PHE A O 1
ATOM 701 N N . LEU A 1 86 ? -7.011 -2.604 2.979 1.00 96.31 86 LEU A N 1
ATOM 702 C CA . LEU A 1 86 ? -7.476 -3.817 3.651 1.00 96.31 86 LEU A CA 1
ATOM 703 C C . LEU A 1 86 ? -8.994 -3.857 3.790 1.00 96.31 86 LEU A C 1
ATOM 705 O O . LEU A 1 86 ? -9.581 -4.909 3.569 1.00 96.31 86 LEU A O 1
ATOM 709 N N . TYR A 1 87 ? -9.628 -2.736 4.127 1.00 96.94 87 TYR A N 1
ATOM 710 C CA . TYR A 1 87 ? -11.080 -2.644 4.217 1.00 96.94 87 TYR A CA 1
ATOM 711 C C . TYR A 1 87 ? -11.738 -2.973 2.875 1.00 96.94 87 TYR A C 1
ATOM 713 O O . TYR A 1 87 ? -12.54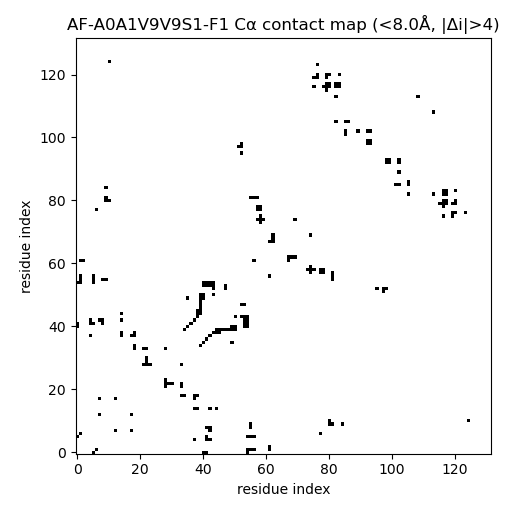7 -3.901 2.796 1.00 96.94 87 TYR A O 1
ATOM 721 N N . LYS A 1 88 ? -11.307 -2.290 1.807 1.00 96.44 88 LYS A N 1
ATOM 722 C CA . LYS A 1 88 ? -11.835 -2.448 0.446 1.00 96.44 88 LYS A CA 1
ATOM 723 C C . LYS A 1 88 ? -11.653 -3.863 -0.104 1.00 96.44 88 LYS A C 1
ATOM 725 O O . LYS A 1 88 ? -12.549 -4.369 -0.770 1.00 96.44 88 LYS A O 1
ATOM 730 N N . TYR A 1 89 ? -10.512 -4.500 0.164 1.00 94.69 89 TYR A N 1
ATOM 731 C CA . TYR A 1 89 ? -10.150 -5.798 -0.417 1.00 94.69 89 TYR A CA 1
ATOM 732 C C . TYR A 1 89 ? -10.187 -6.972 0.566 1.00 94.69 89 TYR A C 1
ATOM 734 O O . TYR A 1 89 ? -9.776 -8.074 0.207 1.00 94.69 89 TYR A O 1
ATOM 742 N N . SER A 1 90 ? -10.714 -6.775 1.775 1.00 92.62 90 SER A N 1
ATOM 743 C CA . SER A 1 90 ? -10.802 -7.795 2.833 1.00 92.62 90 SER A CA 1
ATOM 744 C C . SER A 1 90 ? -11.382 -9.123 2.337 1.00 92.62 90 SER A C 1
ATOM 746 O O . SER A 1 90 ? -10.810 -10.182 2.595 1.00 92.62 90 SER A O 1
ATOM 748 N N . PHE A 1 91 ? -12.447 -9.065 1.532 1.00 90.38 91 PHE A N 1
ATOM 749 C CA . PHE A 1 91 ? -13.106 -10.233 0.941 1.00 90.38 91 PHE A CA 1
ATOM 750 C C . PHE A 1 91 ? -12.179 -11.095 0.064 1.00 90.38 91 PHE A C 1
ATOM 752 O O . PHE A 1 91 ? -12.349 -12.310 0.003 1.00 90.38 91 PHE A O 1
ATOM 759 N N . LYS A 1 92 ? -11.166 -10.501 -0.590 1.00 89.00 92 LYS A N 1
ATOM 760 C CA . LYS A 1 92 ? -10.181 -11.242 -1.401 1.00 89.00 92 LYS A CA 1
ATOM 761 C C . LYS A 1 92 ? -9.194 -12.031 -0.541 1.00 89.00 92 LYS A C 1
ATOM 763 O O . LYS A 1 92 ? -8.547 -12.950 -1.035 1.00 89.00 92 LYS A O 1
ATOM 768 N N . PHE A 1 93 ? -9.067 -11.678 0.736 1.00 87.94 93 PHE A N 1
ATOM 769 C CA . PHE A 1 93 ? -8.088 -12.253 1.653 1.00 87.94 93 PHE A CA 1
ATOM 770 C C . PHE A 1 93 ? -8.697 -13.184 2.701 1.00 87.94 93 PHE A C 1
ATOM 772 O O . PHE A 1 93 ? -7.946 -13.753 3.491 1.00 87.94 93 PHE A O 1
ATOM 779 N N . ASP A 1 94 ? -10.014 -13.391 2.687 1.00 82.00 94 ASP A N 1
ATOM 780 C CA . ASP A 1 94 ? -10.734 -14.181 3.695 1.00 82.00 94 ASP A CA 1
ATOM 781 C C . ASP A 1 94 ? -10.179 -15.613 3.836 1.00 82.00 94 ASP A C 1
ATOM 783 O O . ASP A 1 94 ? -9.968 -16.135 4.932 1.00 82.00 94 ASP A O 1
ATOM 787 N N . LYS A 1 95 ? -9.806 -16.223 2.705 1.00 86.00 95 LYS A N 1
ATOM 788 C CA . LYS A 1 95 ? -9.206 -17.564 2.662 1.00 86.00 95 LYS A CA 1
ATOM 789 C C . LYS A 1 95 ? -7.681 -17.575 2.800 1.00 86.00 95 LYS A C 1
ATOM 791 O O . LYS A 1 95 ? -7.106 -18.658 2.864 1.00 86.00 95 LYS A O 1
ATOM 796 N N . ASN A 1 96 ? -7.010 -16.421 2.849 1.00 89.38 96 ASN A N 1
ATOM 797 C CA . ASN A 1 96 ? -5.549 -16.344 2.901 1.00 89.38 96 ASN A CA 1
ATOM 798 C C . ASN A 1 96 ? -5.042 -16.442 4.356 1.00 89.38 96 ASN A C 1
ATOM 800 O O . ASN A 1 96 ? -5.168 -15.476 5.118 1.00 89.38 96 ASN A O 1
ATOM 804 N N . PRO A 1 97 ? -4.385 -17.550 4.764 1.00 90.62 97 PRO A N 1
ATOM 805 C CA . PRO A 1 97 ? -3.931 -17.732 6.142 1.00 90.62 97 PRO A CA 1
ATOM 806 C C . PRO A 1 97 ? -2.949 -16.651 6.607 1.00 90.62 97 PRO A C 1
ATOM 808 O O . PRO A 1 97 ? -2.957 -16.282 7.779 1.00 90.62 97 PRO A O 1
ATOM 811 N N . ARG A 1 98 ? -2.132 -16.110 5.691 1.00 91.38 98 ARG A N 1
ATOM 812 C CA . ARG A 1 98 ? -1.113 -15.092 5.994 1.00 91.38 98 ARG A CA 1
ATOM 813 C C . ARG A 1 98 ? -1.689 -13.684 6.171 1.00 91.38 98 ARG A C 1
ATOM 815 O O . ARG A 1 98 ? -0.961 -12.807 6.634 1.00 91.38 98 ARG A O 1
ATOM 822 N N . MET A 1 99 ? -2.960 -13.480 5.818 1.00 94.06 99 MET A N 1
ATOM 823 C CA . MET A 1 99 ? -3.686 -12.217 5.994 1.00 94.06 99 MET A CA 1
ATOM 824 C C . MET A 1 99 ? -4.669 -12.250 7.171 1.00 94.06 99 MET A C 1
ATOM 826 O O . MET A 1 99 ? -5.179 -11.202 7.566 1.00 94.06 99 MET A O 1
ATOM 830 N N . LYS A 1 100 ? -4.915 -13.427 7.769 1.00 93.06 100 LYS A N 1
ATOM 831 C CA . LYS A 1 100 ? -5.896 -13.609 8.854 1.00 93.06 100 LYS A CA 1
ATOM 832 C C . LYS A 1 100 ? -5.711 -12.628 10.005 1.00 93.06 100 LYS A C 1
ATOM 834 O O . LYS A 1 100 ? -6.692 -12.088 10.505 1.00 93.06 100 LYS A O 1
ATOM 839 N N . MET A 1 101 ? -4.470 -12.386 10.427 1.00 93.75 101 MET A N 1
ATOM 840 C CA . MET A 1 101 ? -4.196 -11.485 11.548 1.00 93.75 101 MET A CA 1
ATOM 841 C C . MET A 1 101 ? -4.576 -10.039 11.211 1.00 93.75 101 MET A C 1
ATOM 843 O O . MET A 1 101 ? -5.211 -9.367 12.014 1.00 93.75 101 MET A O 1
ATOM 847 N N . GLN A 1 102 ? -4.232 -9.571 10.015 1.00 94.56 102 GLN A N 1
ATOM 848 C CA . GLN A 1 102 ? -4.513 -8.220 9.541 1.00 94.56 102 GLN A CA 1
ATOM 849 C C . GLN A 1 102 ? -6.020 -7.995 9.393 1.00 94.56 102 GLN A C 1
ATOM 851 O O . GLN A 1 102 ? -6.523 -6.962 9.828 1.00 94.56 102 GLN A O 1
ATOM 856 N N . ILE A 1 103 ? -6.746 -8.981 8.857 1.00 94.69 103 ILE A N 1
ATOM 857 C CA . ILE A 1 103 ? -8.212 -8.935 8.764 1.00 94.69 103 ILE A CA 1
ATOM 858 C C . ILE A 1 103 ? -8.855 -8.974 10.156 1.00 94.69 103 ILE A C 1
ATOM 860 O O . ILE A 1 103 ? -9.782 -8.218 10.427 1.00 94.69 103 ILE A O 1
ATOM 864 N N . ALA A 1 104 ? -8.331 -9.775 11.085 1.00 95.38 104 ALA A N 1
ATOM 865 C CA . ALA A 1 104 ? -8.816 -9.781 12.464 1.00 95.38 104 ALA A CA 1
ATOM 866 C C . ALA A 1 104 ? -8.593 -8.432 13.170 1.00 95.38 104 ALA A C 1
ATOM 868 O O . ALA A 1 104 ? -9.459 -7.987 13.919 1.00 95.38 104 ALA A O 1
ATOM 869 N N . LEU A 1 105 ? -7.453 -7.774 12.934 1.00 96.25 105 LEU A N 1
ATOM 870 C CA . LEU A 1 105 ? -7.174 -6.435 13.462 1.00 96.25 105 LEU A CA 1
ATOM 871 C C . LEU A 1 105 ? -8.110 -5.382 12.862 1.00 96.25 105 LEU A C 1
ATOM 873 O O . LEU A 1 105 ? -8.620 -4.549 13.604 1.00 96.25 105 LEU A O 1
ATOM 877 N N . LEU A 1 106 ? -8.373 -5.456 11.554 1.00 96.38 106 LEU A N 1
ATOM 878 C CA . LEU A 1 106 ? -9.355 -4.606 10.883 1.00 96.38 106 LEU A CA 1
ATOM 879 C C . LEU A 1 106 ? -10.749 -4.779 11.508 1.00 96.38 106 LEU A C 1
ATOM 881 O O . LEU A 1 106 ? -11.372 -3.795 11.885 1.00 96.38 106 LEU A O 1
ATOM 885 N N . ASN A 1 107 ? -11.208 -6.020 11.689 1.00 95.56 107 ASN A N 1
ATOM 886 C CA . ASN A 1 107 ? -12.541 -6.316 12.230 1.00 95.56 107 ASN A CA 1
ATOM 887 C C . ASN A 1 107 ? -12.711 -5.903 13.701 1.00 95.56 107 ASN A C 1
ATOM 889 O O . ASN A 1 107 ? -13.828 -5.665 14.149 1.00 95.56 107 ASN A O 1
ATOM 893 N N . LYS A 1 108 ? -11.614 -5.838 14.465 1.00 97.38 108 LYS A N 1
ATOM 894 C CA . LYS A 1 108 ? -11.605 -5.368 15.860 1.00 97.38 108 LYS A CA 1
ATOM 895 C C . LYS A 1 108 ? -11.428 -3.853 15.984 1.00 97.38 108 LYS A C 1
ATOM 897 O O . LYS A 1 108 ? -11.495 -3.333 17.096 1.00 97.38 108 LYS A O 1
ATOM 902 N N . MET A 1 109 ? -11.145 -3.152 14.888 1.00 97.75 109 MET A N 1
ATOM 903 C CA . MET A 1 109 ? -10.921 -1.713 14.917 1.00 97.75 109 MET A CA 1
ATOM 904 C C . MET A 1 109 ? -12.220 -0.980 15.287 1.00 97.75 109 MET A C 1
ATOM 906 O O . MET A 1 109 ? -13.260 -1.262 14.691 1.00 97.75 109 MET A O 1
ATOM 910 N N . PRO A 1 110 ? -12.187 -0.019 16.232 1.00 98.31 110 PRO A N 1
ATOM 911 C CA . PRO A 1 110 ? -13.341 0.826 16.510 1.00 98.31 110 PRO A CA 1
ATOM 912 C C . PRO A 1 110 ? -13.818 1.536 15.243 1.00 98.31 110 PRO A C 1
ATOM 914 O O . PRO A 1 110 ? -13.001 2.054 14.478 1.00 98.31 110 PRO A O 1
ATOM 917 N N . LYS A 1 111 ? -15.139 1.590 15.048 1.00 97.75 111 LYS A N 1
ATOM 918 C CA . LYS A 1 111 ? -15.756 2.159 13.843 1.00 97.75 111 LYS A CA 1
ATOM 919 C C . LYS A 1 111 ? -15.279 3.587 13.565 1.00 97.75 111 LYS A C 1
ATOM 921 O O . LYS A 1 111 ? -14.841 3.861 12.458 1.00 97.75 111 LYS A O 1
ATOM 926 N N . GLU A 1 112 ? -15.264 4.439 14.587 1.00 98.12 112 GLU A N 1
ATOM 927 C CA . GLU A 1 112 ? -14.795 5.828 14.492 1.00 98.12 112 GLU A CA 1
ATOM 928 C C . GLU A 1 112 ? -13.343 5.924 13.994 1.00 98.12 112 GLU A C 1
ATOM 930 O O . GLU A 1 112 ? -13.019 6.720 13.115 1.00 98.12 112 GLU A O 1
ATOM 935 N N . LYS A 1 113 ? -12.462 5.049 14.494 1.00 98.12 113 LYS A N 1
ATOM 936 C CA . LYS A 1 113 ? -11.059 5.012 14.067 1.00 98.12 113 LYS A CA 1
ATOM 937 C C . LYS A 1 113 ? -10.926 4.592 12.603 1.00 98.12 113 LYS A C 1
ATOM 939 O O . LYS A 1 113 ? -10.123 5.171 11.872 1.00 98.12 113 LYS A O 1
ATOM 944 N N . LEU A 1 114 ? -11.695 3.590 12.178 1.00 98.31 114 LEU A N 1
ATOM 945 C CA . LEU A 1 114 ? -11.716 3.163 10.782 1.00 98.31 114 LEU A CA 1
ATOM 946 C C . LEU A 1 114 ? -12.250 4.280 9.880 1.00 98.31 114 LEU A C 1
ATOM 948 O O . LEU A 1 114 ? -11.638 4.572 8.859 1.00 98.31 114 LEU A O 1
ATOM 952 N N . GLU A 1 115 ? -13.341 4.936 10.271 1.00 98.38 115 GLU A N 1
ATOM 953 C CA . GLU A 1 115 ? -13.922 6.063 9.535 1.00 98.38 115 GLU A CA 1
ATOM 954 C C . GLU A 1 115 ? -12.923 7.214 9.375 1.00 98.38 115 GLU A C 1
ATOM 956 O O . GLU A 1 115 ? -12.788 7.738 8.268 1.00 98.38 115 GLU A O 1
ATOM 961 N N . ASN A 1 116 ? -12.145 7.537 10.415 1.00 98.44 116 ASN A N 1
ATOM 962 C CA . ASN A 1 116 ? -11.075 8.529 10.309 1.00 98.44 116 ASN A CA 1
ATOM 963 C C . ASN A 1 116 ? -10.005 8.122 9.281 1.00 98.44 116 ASN A C 1
ATOM 965 O O . ASN A 1 116 ? -9.652 8.913 8.408 1.00 98.44 116 ASN A O 1
ATOM 969 N N . HIS A 1 117 ? -9.529 6.871 9.317 1.00 98.38 117 HIS A N 1
ATOM 970 C CA . HIS A 1 117 ? -8.584 6.372 8.311 1.00 98.38 117 HIS A CA 1
ATOM 971 C C . HIS A 1 117 ? -9.162 6.441 6.889 1.00 98.38 117 HIS A C 1
ATOM 973 O O . HIS A 1 117 ? -8.464 6.836 5.958 1.00 98.38 117 HIS A O 1
ATOM 979 N N . LEU A 1 118 ? -10.437 6.091 6.702 1.00 98.44 118 LEU A N 1
ATOM 980 C CA . LEU A 1 118 ? -11.091 6.174 5.395 1.00 98.44 118 LEU A CA 1
ATOM 981 C C . LEU A 1 118 ? -11.201 7.623 4.901 1.00 98.44 118 LEU A C 1
ATOM 983 O O . LEU A 1 118 ? -10.966 7.870 3.718 1.00 98.44 118 LEU A O 1
ATOM 987 N N . LEU A 1 119 ? -11.510 8.570 5.792 1.00 98.31 119 LEU A N 1
ATOM 988 C CA . LEU A 1 119 ? -11.592 9.995 5.473 1.00 98.31 119 LEU A CA 1
ATOM 989 C C . LEU A 1 119 ? -10.229 10.565 5.065 1.00 98.31 119 LEU A C 1
ATOM 991 O O . LEU A 1 119 ? -10.129 11.192 4.011 1.00 98.31 119 LEU A O 1
ATOM 995 N N . VAL A 1 120 ? -9.181 10.311 5.857 1.00 98.06 120 VAL A N 1
ATOM 996 C CA . VAL A 1 120 ? -7.813 10.767 5.557 1.00 98.06 120 VAL A CA 1
ATOM 997 C C . VAL A 1 120 ? -7.333 10.195 4.226 1.00 98.06 120 VAL A C 1
ATOM 999 O O . VAL A 1 120 ? -6.844 10.935 3.374 1.00 98.06 120 VAL A O 1
ATOM 1002 N N . ALA A 1 121 ? -7.519 8.889 4.012 1.00 97.94 121 ALA A N 1
ATOM 1003 C CA . ALA A 1 121 ? -7.106 8.236 2.777 1.00 97.94 121 ALA A CA 1
ATOM 1004 C C . ALA A 1 121 ? -7.856 8.790 1.563 1.00 97.94 121 ALA A C 1
ATOM 1006 O O . ALA A 1 121 ? -7.245 9.021 0.524 1.00 97.94 121 ALA A O 1
ATOM 1007 N N . LYS A 1 122 ? -9.171 9.016 1.693 1.00 97.00 122 LYS A N 1
ATOM 1008 C CA . LYS A 1 122 ? -9.975 9.622 0.632 1.00 97.00 122 LYS A CA 1
ATOM 1009 C C . LYS A 1 122 ? -9.472 11.025 0.304 1.00 97.00 122 LYS A C 1
ATOM 1011 O O . LYS A 1 122 ? -9.189 11.279 -0.855 1.00 97.00 122 LYS A O 1
ATOM 1016 N N . LYS A 1 123 ? -9.307 11.888 1.311 1.00 96.69 123 LYS A N 1
ATOM 1017 C CA . LYS A 1 123 ? -8.813 13.256 1.116 1.00 96.69 123 LYS A CA 1
ATOM 1018 C C . LYS A 1 123 ? -7.469 13.266 0.388 1.00 96.69 123 LYS A C 1
ATOM 1020 O O . LYS A 1 123 ? -7.321 13.975 -0.591 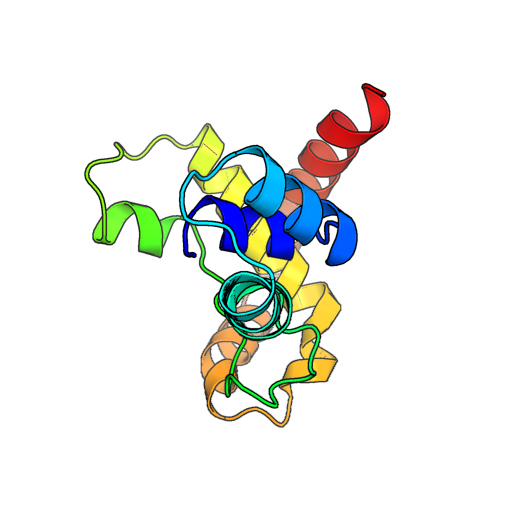1.00 96.69 123 LYS A O 1
ATOM 1025 N N . PHE A 1 124 ? -6.523 12.435 0.820 1.00 96.38 124 PHE A N 1
ATOM 1026 C CA . PHE A 1 124 ? -5.204 12.360 0.192 1.00 96.38 124 PHE A CA 1
ATOM 1027 C C . PHE A 1 124 ? -5.257 11.883 -1.268 1.00 96.38 124 PHE A C 1
ATOM 1029 O O . PHE A 1 124 ? -4.564 12.425 -2.122 1.00 96.38 124 PHE A O 1
ATOM 1036 N N . ILE A 1 125 ? -6.080 10.871 -1.562 1.00 95.56 125 ILE A N 1
ATOM 1037 C CA . ILE A 1 125 ? -6.290 10.370 -2.928 1.00 95.56 125 ILE A CA 1
ATOM 1038 C C . ILE A 1 125 ? -6.936 11.456 -3.795 1.00 95.56 125 ILE A C 1
ATOM 1040 O O . ILE A 1 125 ? -6.450 11.725 -4.890 1.00 95.56 125 ILE A O 1
ATOM 1044 N N . ASP A 1 126 ? -7.997 12.090 -3.296 1.00 95.38 126 ASP A N 1
ATOM 1045 C CA . ASP A 1 126 ? -8.694 13.175 -3.983 1.00 95.38 126 ASP A CA 1
ATOM 1046 C C . ASP A 1 126 ? -7.711 14.326 -4.275 1.00 95.38 126 ASP A C 1
ATOM 1048 O O . ASP A 1 126 ? -7.611 14.760 -5.417 1.00 95.38 126 ASP A O 1
ATOM 1052 N N . ASP A 1 127 ? -6.894 14.738 -3.302 1.00 94.00 127 ASP A N 1
ATOM 1053 C CA . ASP A 1 127 ? -5.888 15.794 -3.472 1.00 94.00 127 ASP A CA 1
ATOM 1054 C C . ASP A 1 127 ? -4.855 15.455 -4.567 1.00 94.00 127 ASP A C 1
ATOM 1056 O O . ASP A 1 127 ? -4.495 16.338 -5.344 1.00 94.00 127 ASP A O 1
ATOM 1060 N N . ILE A 1 128 ? -4.406 14.194 -4.670 1.00 92.31 128 ILE A N 1
ATOM 1061 C CA . ILE A 1 128 ? -3.429 13.737 -5.680 1.00 92.31 128 ILE A CA 1
ATOM 1062 C C . ILE A 1 128 ? -4.028 13.661 -7.088 1.00 92.31 128 ILE A C 1
ATOM 1064 O O . ILE A 1 128 ? -3.347 13.979 -8.060 1.00 92.31 128 ILE A O 1
ATOM 1068 N N . PHE A 1 129 ? -5.266 13.179 -7.222 1.00 86.12 129 PHE A N 1
ATOM 1069 C CA . PHE A 1 129 ? -5.857 12.903 -8.536 1.00 86.12 129 PHE A CA 1
ATOM 1070 C C . PHE A 1 129 ? -6.738 14.037 -9.073 1.00 86.12 129 PHE A C 1
ATOM 1072 O O . PHE A 1 129 ? -6.997 14.055 -10.271 1.00 86.12 129 PHE A O 1
ATOM 1079 N N . ILE A 1 130 ? -7.174 14.984 -8.234 1.00 71.06 130 ILE A N 1
ATOM 1080 C CA . ILE A 1 130 ? -7.892 16.200 -8.664 1.00 71.06 130 ILE A CA 1
ATOM 1081 C C . ILE A 1 130 ? -6.919 17.277 -9.173 1.00 71.06 130 ILE A C 1
ATOM 1083 O O . ILE A 1 130 ? -7.323 18.156 -9.926 1.00 71.06 130 ILE A O 1
ATOM 1087 N N . THR A 1 131 ? -5.632 17.220 -8.811 1.00 53.84 131 THR A N 1
ATOM 10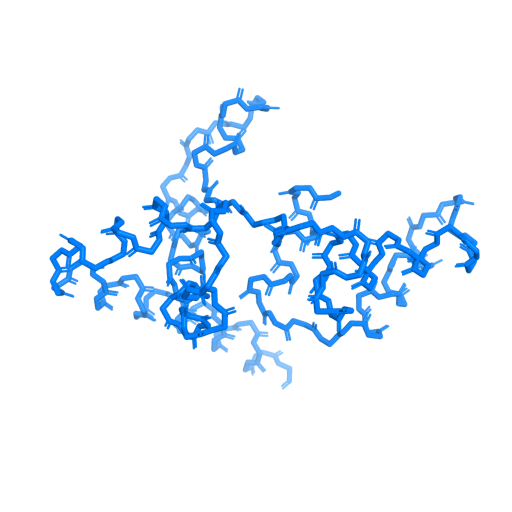88 C CA . THR A 1 131 ? -4.615 18.167 -9.309 1.00 53.84 131 THR A CA 1
ATOM 1089 C C . THR A 1 131 ? -4.105 17.881 -10.732 1.00 53.84 131 THR A C 1
ATOM 1091 O O . THR A 1 131 ? -3.152 18.533 -11.158 1.00 53.84 131 THR A O 1
ATOM 1094 N N . ASN A 1 132 ? -4.746 16.977 -11.485 1.00 41.22 132 ASN A N 1
ATOM 1095 C CA . ASN A 1 132 ? -4.461 16.705 -12.903 1.00 41.22 132 ASN A CA 1
ATOM 1096 C C . ASN A 1 132 ? -5.623 17.102 -13.816 1.00 41.22 132 ASN A C 1
ATOM 1098 O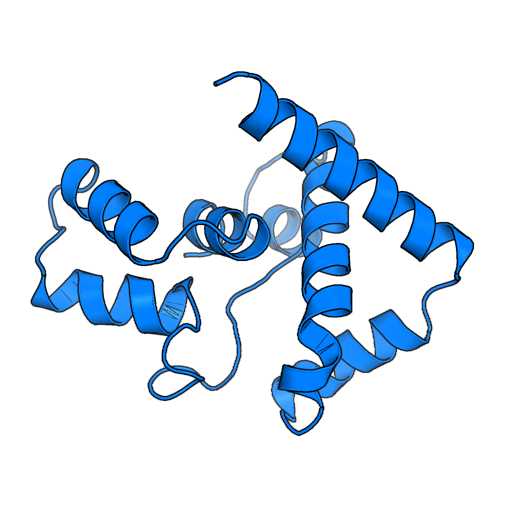 O . ASN A 1 132 ? -6.771 16.706 -13.513 1.00 41.22 132 ASN A O 1
#

Mean predicted aligned error: 4.04 Å

InterPro domains:
  IPR036134 Cryptochrome/DNA photolyase, FAD-binding domain-like superfamily [SSF48173] (2-110)
  IPR052551 UV-induced DNA damage repair photolyase [PTHR38657] (1-127)

Foldseek 3Di:
DAPPLQVCQLLVPPLVVVLVVCCVPDPPNDPVPSVCCRCVASNVVVVAPPHLDHSHDAVVVDVVPDPDDDDPVVRLQRNLSRLLSCVVCVVSCVPRPVCVVVSVCSVPDDPVVNVSSPVSNVVVSCVVVVVD

Organism: NCBI:txid28198